Protein AF-A0A261KKX4-F1 (afdb_monomer)

Solvent-accessible surface area (backbone atoms only — not comparable to full-atom values): 8313 Å² total; per-residue (Å²): 108,44,58,49,95,85,32,48,84,72,34,70,68,58,73,64,92,85,56,55,69,67,60,52,47,46,51,35,48,51,75,31,36,89,77,46,78,76,36,76,45,74,46,87,39,64,73,96,53,76,66,40,57,47,50,52,50,51,42,41,69,63,50,38,94,51,39,49,75,45,71,56,75,82,88,59,97,61,97,68,90,61,80,75,51,63,35,59,53,48,36,52,56,55,51,66,69,39,72,79,68,75,53,88,84,62,93,46,49,70,56,50,37,52,52,52,50,52,53,52,50,52,52,52,53,53,50,59,74,64,56,75,82,83,124

Mean predicted aligned error: 7.85 Å

Secondary structure (DSSP, 8-state):
-EE-TT--EEE-----TTS-HHHHHHHHHHHHGGG-SSEEEEEE--SSSHHHHHHHHHHHHHHGGGEEEEEEPP--SS----TTHHHHHHHHHHHTT-GGGSS---SSHHHHHHHHHHHHHHHHHHHHHH-----

Foldseek 3Di:
DDADLQLFDQWDFFDPPPDDPLVRVLVRLLVSLVVQQAEADEDADDDDDPVSVVSQVSSCVRNPPRYHYDDWDDPDPDDDDTPSPVSNVVNVVQLCVPPVLPDPPDPDRVVNRVVSVVSSVVVVVVVVVPPPPPD

pLDDT: mean 78.86, std 13.94, range [42.12, 94.81]

Radius of gyration: 16.28 Å; Cα contacts (8 Å, |Δi|>4): 134; chains: 1; bounding box: 35×46×33 Å

Structure (mmCIF, N/CA/C/O backbone):
data_AF-A0A261KKX4-F1
#
_entry.id   AF-A0A261KKX4-F1
#
loop_
_atom_site.group_PDB
_atom_site.id
_atom_site.type_symbol
_atom_site.label_atom_id
_atom_site.label_alt_id
_atom_site.label_comp_id
_atom_site.label_asym_id
_atom_site.label_entity_id
_atom_site.label_seq_id
_atom_site.pdbx_PDB_ins_code
_atom_site.Cartn_x
_atom_site.Cartn_y
_atom_site.Cartn_z
_atom_site.occupancy
_atom_site.B_iso_or_equiv
_atom_site.auth_seq_id
_atom_site.auth_comp_id
_atom_site.auth_asym_id
_atom_site.auth_atom_id
_atom_site.pdbx_PDB_model_num
ATOM 1 N N . MET A 1 1 ? 0.951 2.818 -1.316 1.00 85.50 1 MET A N 1
ATOM 2 C CA . MET A 1 1 ? 0.126 1.725 -0.747 1.00 85.50 1 MET A CA 1
ATOM 3 C C . MET A 1 1 ? -0.960 2.314 0.140 1.00 85.50 1 MET A C 1
ATOM 5 O O . MET A 1 1 ? -0.662 3.201 0.929 1.00 85.50 1 MET A O 1
ATOM 9 N N . VAL A 1 2 ? -2.187 1.817 0.014 1.00 86.88 2 VAL A N 1
ATOM 10 C CA . VAL A 1 2 ? -3.368 2.194 0.801 1.00 86.88 2 VAL A CA 1
ATOM 11 C C . VAL A 1 2 ? -3.847 0.962 1.561 1.00 86.88 2 VAL A C 1
ATOM 13 O O . VAL A 1 2 ? -3.970 -0.123 0.985 1.00 86.88 2 VAL A O 1
ATOM 16 N N . VAL A 1 3 ? -4.097 1.132 2.857 1.00 86.94 3 VAL A N 1
ATOM 17 C CA . VAL A 1 3 ? -4.500 0.060 3.773 1.00 86.94 3 VAL A CA 1
ATOM 18 C C . VAL A 1 3 ? -5.681 0.493 4.633 1.00 86.94 3 VAL A C 1
ATOM 20 O O . VAL A 1 3 ? -5.882 1.686 4.857 1.00 86.94 3 VAL A O 1
ATOM 23 N N . ASP A 1 4 ? -6.450 -0.475 5.125 1.00 86.38 4 ASP A N 1
ATOM 24 C CA . ASP A 1 4 ? -7.520 -0.230 6.092 1.00 86.38 4 ASP A CA 1
ATOM 25 C C . ASP A 1 4 ? -6.984 -0.012 7.525 1.00 86.38 4 ASP A C 1
ATOM 27 O O . ASP A 1 4 ? -5.780 -0.061 7.790 1.00 86.38 4 ASP A O 1
ATOM 31 N N . SER A 1 5 ? -7.890 0.186 8.490 1.00 84.69 5 SER A N 1
ATOM 32 C CA . SER A 1 5 ? -7.542 0.363 9.911 1.00 84.69 5 SER A CA 1
ATOM 33 C C . SER A 1 5 ? -6.847 -0.853 10.545 1.00 84.69 5 SER A C 1
ATOM 35 O O . SER A 1 5 ? -6.170 -0.721 11.569 1.00 84.69 5 SER A O 1
ATOM 37 N N . GLN A 1 6 ? -6.989 -2.035 9.943 1.00 87.81 6 GLN A N 1
ATOM 38 C CA . GLN A 1 6 ? -6.349 -3.283 10.349 1.00 87.81 6 GLN A CA 1
ATOM 39 C C . GLN A 1 6 ? -5.017 -3.530 9.623 1.00 87.81 6 GLN A C 1
ATOM 41 O O . GLN A 1 6 ? -4.354 -4.528 9.920 1.00 87.81 6 GLN A O 1
ATOM 46 N N . GLY A 1 7 ? -4.591 -2.640 8.720 1.00 87.69 7 GLY A N 1
ATOM 47 C CA . GLY A 1 7 ? -3.394 -2.799 7.888 1.00 87.69 7 GLY A CA 1
ATOM 48 C C . GLY A 1 7 ? -3.586 -3.764 6.712 1.00 87.69 7 GLY A C 1
ATOM 49 O O . GLY A 1 7 ? -2.616 -4.294 6.176 1.00 87.69 7 GLY A O 1
ATOM 50 N N . LEU A 1 8 ? -4.826 -4.071 6.340 1.00 89.25 8 LEU A N 1
ATOM 51 C CA . LEU A 1 8 ? -5.136 -4.905 5.186 1.00 89.25 8 LEU A CA 1
ATOM 52 C C . LEU A 1 8 ? -5.072 -4.080 3.902 1.00 89.25 8 LEU A C 1
ATOM 54 O O . LEU A 1 8 ? -5.522 -2.937 3.864 1.00 89.25 8 LEU A O 1
ATOM 58 N N . LEU A 1 9 ? -4.499 -4.668 2.852 1.00 90.19 9 LEU A N 1
ATOM 59 C CA . LEU A 1 9 ? -4.275 -3.982 1.585 1.00 90.19 9 LEU A CA 1
ATOM 60 C C . LEU A 1 9 ? -5.585 -3.636 0.881 1.00 90.19 9 LEU A C 1
ATOM 62 O O . LEU A 1 9 ? -6.412 -4.517 0.656 1.00 90.19 9 LEU A O 1
ATOM 66 N N . ILE A 1 10 ? -5.709 -2.381 0.454 1.00 88.88 10 ILE A N 1
ATOM 67 C CA . ILE A 1 10 ? -6.769 -1.929 -0.454 1.00 88.88 10 ILE A CA 1
ATOM 68 C C . ILE A 1 10 ? -6.203 -1.699 -1.863 1.00 88.88 10 ILE A C 1
ATOM 70 O O . ILE A 1 10 ? -6.811 -2.114 -2.852 1.00 88.88 10 ILE A O 1
ATOM 74 N N . GLY A 1 11 ? -5.016 -1.089 -1.949 1.00 89.56 11 GLY A N 1
ATOM 75 C CA . GLY A 1 11 ? -4.314 -0.836 -3.208 1.00 89.56 11 GLY A CA 1
ATOM 76 C C . GLY A 1 11 ? -2.814 -0.621 -3.011 1.00 89.56 11 GLY A C 1
ATOM 77 O O . GLY A 1 11 ? -2.378 -0.084 -1.988 1.00 89.56 11 GLY A O 1
ATOM 78 N N . VAL A 1 12 ? -2.008 -1.029 -3.984 1.00 91.62 12 VAL A N 1
ATOM 79 C CA . VAL A 1 12 ? -0.569 -0.752 -4.043 1.00 91.62 12 VAL A CA 1
ATOM 80 C C . VAL A 1 12 ? -0.210 -0.345 -5.464 1.00 91.62 12 VAL A C 1
ATOM 82 O O . VAL A 1 12 ? -0.823 -0.835 -6.395 1.00 91.62 12 VAL A O 1
ATOM 85 N N . LEU A 1 13 ? 0.760 0.555 -5.578 1.00 91.81 13 LEU A N 1
ATOM 86 C CA . LEU A 1 13 ? 1.447 0.889 -6.817 1.00 91.81 13 LEU A CA 1
ATOM 87 C C . LEU A 1 13 ? 2.932 0.795 -6.498 1.00 91.81 13 LEU A C 1
ATOM 89 O O . LEU A 1 13 ? 3.371 1.327 -5.466 1.00 91.81 13 LEU A O 1
ATOM 93 N N . VAL A 1 14 ? 3.670 0.096 -7.343 1.00 91.50 14 VAL A N 1
ATOM 94 C CA . VAL A 1 14 ? 5.124 0.063 -7.355 1.00 91.50 14 VAL A CA 1
ATOM 95 C C . VAL A 1 14 ? 5.557 0.923 -8.524 1.00 91.50 14 VAL A C 1
ATOM 97 O O . VAL A 1 14 ? 5.084 0.785 -9.644 1.00 91.50 14 VAL A O 1
ATOM 100 N N . THR A 1 15 ? 6.461 1.845 -8.250 1.00 90.38 15 THR A N 1
ATOM 101 C CA . THR A 1 15 ? 7.004 2.742 -9.259 1.00 90.38 15 THR A CA 1
ATOM 102 C C . THR A 1 15 ? 8.507 2.577 -9.325 1.00 90.38 15 THR A C 1
ATOM 104 O O . THR A 1 15 ? 9.137 2.051 -8.405 1.00 90.38 15 THR A O 1
ATOM 107 N N . GLU A 1 16 ? 9.101 3.102 -10.387 1.00 88.50 16 GLU A N 1
ATOM 108 C CA . GLU A 1 16 ? 10.542 3.302 -10.446 1.00 88.50 16 GLU A CA 1
ATOM 109 C C . GLU A 1 16 ? 11.033 4.165 -9.272 1.00 88.50 16 GLU A C 1
ATOM 111 O O . GLU A 1 16 ? 10.300 4.998 -8.729 1.00 88.50 16 GLU A O 1
ATOM 116 N N . ALA A 1 17 ? 12.307 4.011 -8.909 1.00 85.75 17 ALA A N 1
ATOM 117 C CA . ALA A 1 17 ? 12.899 4.696 -7.759 1.00 85.75 17 ALA A CA 1
ATOM 118 C C . ALA A 1 17 ? 12.954 6.232 -7.895 1.00 85.75 17 ALA A C 1
ATOM 120 O O . ALA A 1 17 ? 13.088 6.927 -6.893 1.00 85.75 17 ALA A O 1
ATOM 121 N N . ASN A 1 18 ? 12.860 6.762 -9.119 1.00 88.88 18 ASN A N 1
ATOM 122 C CA . ASN A 1 18 ? 12.855 8.203 -9.389 1.00 88.88 18 ASN A CA 1
ATOM 123 C C . ASN A 1 18 ? 11.437 8.813 -9.403 1.00 88.88 18 ASN A C 1
ATOM 125 O O . ASN A 1 18 ? 11.275 10.021 -9.568 1.00 88.88 18 ASN A O 1
ATOM 129 N N . ALA A 1 19 ? 10.389 7.996 -9.271 1.00 86.81 19 ALA A N 1
ATOM 130 C CA . ALA A 1 19 ? 9.023 8.491 -9.300 1.00 86.81 19 ALA A CA 1
ATOM 131 C C . ALA A 1 19 ? 8.655 9.214 -7.996 1.00 86.81 19 ALA A C 1
ATOM 133 O O . ALA A 1 19 ? 9.090 8.861 -6.899 1.00 86.81 19 ALA A O 1
ATOM 134 N N . SER A 1 20 ? 7.798 10.228 -8.109 1.00 84.06 20 SER A N 1
ATOM 135 C CA . SER A 1 20 ? 7.319 10.968 -6.943 1.00 84.06 20 SER A CA 1
ATOM 136 C C . SER A 1 20 ? 6.350 10.121 -6.116 1.00 84.06 20 SER A C 1
ATOM 138 O O . SER A 1 20 ? 5.275 9.757 -6.598 1.00 84.06 20 SER A O 1
ATOM 140 N N . GLU A 1 21 ? 6.668 9.905 -4.835 1.00 79.25 21 GLU A N 1
ATOM 141 C CA . GLU A 1 21 ? 5.770 9.237 -3.878 1.00 79.25 21 GLU A CA 1
ATOM 142 C C . GLU A 1 21 ? 4.387 9.910 -3.814 1.00 79.25 21 GLU A C 1
ATOM 144 O O . GLU A 1 21 ? 3.370 9.241 -3.631 1.00 79.25 21 GLU A O 1
ATOM 149 N N . ARG A 1 22 ? 4.339 11.239 -3.987 1.00 76.88 22 ARG A N 1
ATOM 150 C CA . ARG A 1 22 ? 3.101 12.031 -3.933 1.00 76.88 22 ARG A CA 1
ATOM 151 C C . ARG A 1 22 ? 2.194 11.719 -5.120 1.00 76.88 22 ARG A C 1
ATOM 153 O O . ARG A 1 22 ? 1.012 11.451 -4.927 1.00 76.88 22 ARG A O 1
ATOM 160 N N . LEU A 1 23 ? 2.753 11.714 -6.332 1.00 81.31 23 LEU A N 1
ATOM 161 C CA . LEU A 1 23 ? 2.005 11.353 -7.538 1.00 81.31 23 LEU A CA 1
ATOM 162 C C . LEU A 1 23 ? 1.548 9.896 -7.470 1.00 81.31 23 LEU A C 1
ATOM 164 O O . LEU A 1 23 ? 0.379 9.615 -7.717 1.00 81.31 23 LEU A O 1
ATOM 168 N N . GLY A 1 24 ? 2.429 8.990 -7.036 1.00 85.19 24 GLY A N 1
ATOM 169 C CA . GLY A 1 24 ? 2.071 7.587 -6.835 1.00 85.19 24 GLY A CA 1
ATOM 170 C C . GLY A 1 24 ? 0.930 7.407 -5.828 1.00 85.19 24 GLY A C 1
ATOM 171 O O . GLY A 1 24 ? 0.030 6.601 -6.050 1.00 85.19 24 GLY A O 1
ATOM 172 N N . ALA A 1 25 ? 0.902 8.194 -4.748 1.00 80.69 25 ALA A N 1
ATOM 173 C CA . ALA A 1 25 ? -0.201 8.169 -3.791 1.00 80.69 25 ALA A CA 1
ATOM 174 C C . ALA A 1 25 ? -1.535 8.593 -4.427 1.00 80.69 25 ALA A C 1
ATOM 176 O O . ALA A 1 25 ? -2.543 7.923 -4.205 1.00 80.69 25 ALA A O 1
ATOM 177 N N . VAL A 1 26 ? -1.540 9.656 -5.239 1.00 82.56 26 VAL A N 1
ATOM 178 C CA . VAL A 1 26 ? -2.738 10.116 -5.962 1.00 82.56 26 VAL A CA 1
ATOM 179 C C . VAL A 1 26 ? -3.238 9.045 -6.935 1.00 82.56 26 VAL A C 1
ATOM 181 O O . VAL A 1 26 ? -4.436 8.768 -6.960 1.00 82.56 26 VAL A O 1
ATOM 184 N N . VAL A 1 27 ? -2.335 8.396 -7.677 1.00 87.94 27 VAL A N 1
ATOM 185 C CA . VAL A 1 27 ? -2.679 7.311 -8.614 1.00 87.94 27 VAL A CA 1
ATOM 186 C C . VAL A 1 27 ? -3.334 6.139 -7.882 1.00 87.94 27 VAL A C 1
ATOM 188 O O . VAL A 1 27 ? -4.455 5.769 -8.222 1.00 87.94 27 VAL A O 1
ATOM 191 N N . VAL A 1 28 ? -2.711 5.624 -6.814 1.00 87.50 28 VAL A N 1
ATOM 192 C CA . VAL A 1 28 ? -3.276 4.501 -6.035 1.00 87.50 28 VAL A CA 1
ATOM 193 C C . VAL A 1 28 ? -4.642 4.852 -5.457 1.00 87.50 28 VAL A C 1
ATOM 195 O O . VAL A 1 28 ? -5.534 4.007 -5.401 1.00 87.50 28 VAL A O 1
ATOM 198 N N . LEU A 1 29 ? -4.814 6.086 -4.983 1.00 83.25 29 LEU A N 1
ATOM 199 C CA . LEU A 1 29 ? -6.083 6.535 -4.417 1.00 83.25 29 LEU A CA 1
ATOM 200 C C . LEU A 1 29 ? -7.170 6.640 -5.489 1.00 83.25 29 LEU A C 1
ATOM 202 O O . LEU A 1 29 ? -8.299 6.230 -5.228 1.00 83.25 29 LEU A O 1
ATOM 206 N N . ASN A 1 30 ? -6.827 7.105 -6.693 1.00 83.94 30 ASN A N 1
ATOM 207 C CA . ASN A 1 30 ? -7.746 7.128 -7.828 1.00 83.94 30 ASN A CA 1
ATOM 208 C C . ASN A 1 30 ? -8.178 5.716 -8.240 1.00 83.94 30 ASN A C 1
ATOM 210 O O . ASN A 1 30 ? -9.365 5.466 -8.418 1.00 83.94 30 ASN A O 1
ATOM 214 N N . GLU A 1 31 ? -7.240 4.777 -8.342 1.00 85.31 31 GLU A N 1
ATOM 215 C CA . GLU A 1 31 ? -7.543 3.383 -8.696 1.00 85.31 31 GLU A CA 1
ATOM 216 C C . GLU A 1 31 ? -8.359 2.669 -7.618 1.00 85.31 31 GLU A C 1
ATOM 218 O O . GLU A 1 31 ? -9.218 1.834 -7.904 1.00 85.31 31 GLU A O 1
ATOM 223 N N . ALA A 1 32 ? -8.112 3.006 -6.353 1.00 82.25 32 ALA A N 1
ATOM 224 C CA . ALA A 1 32 ? -8.840 2.431 -5.239 1.00 82.25 32 ALA A CA 1
ATOM 225 C C . ALA A 1 32 ? -10.205 3.089 -5.005 1.00 82.25 32 ALA A C 1
ATOM 227 O O . ALA A 1 32 ? -10.994 2.507 -4.262 1.00 82.25 32 ALA A O 1
ATOM 228 N N . ARG A 1 33 ? -10.507 4.249 -5.611 1.00 77.69 33 ARG A N 1
ATOM 229 C CA . ARG A 1 33 ? -11.637 5.131 -5.251 1.00 77.69 33 ARG A CA 1
ATOM 230 C C . ARG A 1 33 ? -12.976 4.408 -5.088 1.00 77.69 33 ARG A C 1
ATOM 232 O O . ARG A 1 33 ? -13.704 4.670 -4.136 1.00 77.69 33 ARG A O 1
ATOM 239 N N . ASP A 1 34 ? -13.273 3.449 -5.965 1.00 77.31 34 ASP A N 1
ATOM 240 C CA . ASP A 1 34 ? -14.554 2.735 -5.978 1.00 77.31 34 ASP A CA 1
ATOM 241 C C . ASP A 1 34 ? -14.674 1.752 -4.800 1.00 77.31 34 ASP A C 1
ATOM 243 O O . ASP A 1 34 ? -15.772 1.422 -4.355 1.00 77.31 34 ASP A O 1
ATOM 247 N N . LYS A 1 35 ? -13.534 1.326 -4.245 1.00 76.62 35 LYS A N 1
ATOM 248 C CA . LYS A 1 35 ? -13.425 0.497 -3.037 1.00 76.62 35 LYS A CA 1
ATOM 249 C C . LYS A 1 35 ? -13.414 1.343 -1.756 1.00 76.62 35 LYS A C 1
ATOM 251 O O . LYS A 1 35 ? -13.574 0.797 -0.665 1.00 76.62 35 LYS A O 1
ATOM 256 N N . LEU A 1 36 ? -13.229 2.664 -1.861 1.00 68.19 36 LEU A N 1
ATOM 257 C CA . LEU A 1 36 ? -13.131 3.589 -0.729 1.00 68.19 36 LEU A CA 1
ATOM 258 C C . LEU A 1 36 ? -14.501 4.213 -0.417 1.00 68.19 36 LEU A C 1
ATOM 260 O O . LEU A 1 36 ? -14.751 5.378 -0.708 1.00 68.19 36 LEU A O 1
ATOM 264 N N . SER A 1 37 ? -15.420 3.461 0.197 1.00 57.84 37 SER A N 1
ATOM 265 C CA . SER A 1 37 ? -16.744 4.013 0.536 1.00 57.84 37 SER A CA 1
ATOM 266 C C . SER A 1 37 ? -16.734 4.938 1.764 1.00 57.84 37 SER A C 1
ATOM 268 O O . SER A 1 37 ? -17.631 5.768 1.891 1.00 57.84 37 SER A O 1
ATOM 270 N N . LYS A 1 38 ? -15.755 4.785 2.675 1.00 55.56 38 LYS A N 1
ATOM 271 C CA . LYS A 1 38 ? -15.549 5.602 3.892 1.00 55.56 38 LYS A CA 1
ATOM 272 C C . LYS A 1 38 ? -14.097 5.510 4.383 1.00 55.56 38 LYS A C 1
ATOM 274 O O . LYS A 1 38 ? -13.830 4.810 5.361 1.00 55.56 38 LYS A O 1
ATOM 279 N N . LEU A 1 39 ? -13.146 6.160 3.712 1.00 55.31 39 LEU A N 1
ATOM 280 C CA . LEU A 1 39 ? -11.772 6.217 4.226 1.00 55.31 39 LEU A CA 1
ATOM 281 C C . LEU A 1 39 ? -11.441 7.561 4.860 1.00 55.31 39 LEU A C 1
ATOM 283 O O . LEU A 1 39 ? -11.680 8.622 4.291 1.00 55.31 39 LEU A O 1
ATOM 287 N N . GLU A 1 40 ? -10.798 7.481 6.019 1.00 53.28 40 GLU A N 1
ATOM 288 C CA . GLU A 1 40 ? -9.895 8.526 6.476 1.00 53.28 40 GLU A CA 1
ATOM 289 C C . GLU A 1 40 ? -8.526 8.225 5.862 1.00 53.28 40 GLU A C 1
ATOM 291 O O . GLU A 1 40 ? -7.831 7.297 6.286 1.00 53.28 40 GLU A O 1
ATOM 296 N N . VAL A 1 41 ? -8.165 8.955 4.808 1.00 56.88 41 VAL A N 1
ATOM 297 C CA . VAL A 1 41 ? -6.847 8.829 4.189 1.00 56.88 41 VAL A CA 1
ATOM 298 C C . VAL A 1 41 ? -5.870 9.634 5.024 1.00 56.88 41 VAL A C 1
ATOM 300 O O . VAL A 1 41 ? -5.908 10.863 5.073 1.00 56.88 41 VAL A O 1
ATOM 303 N N . LEU A 1 42 ? -4.980 8.904 5.683 1.00 52.34 42 LEU A N 1
ATOM 304 C CA . LEU A 1 42 ? -3.878 9.474 6.426 1.00 52.34 42 LEU A CA 1
ATOM 305 C C . LEU A 1 42 ? -2.679 9.644 5.491 1.00 52.34 42 LEU A C 1
ATOM 307 O O . LEU A 1 42 ? -1.924 8.702 5.239 1.00 52.34 42 LEU A O 1
ATOM 311 N N . GLY A 1 43 ? -2.535 10.840 4.933 1.00 52.91 43 GLY A N 1
ATOM 312 C CA . GLY A 1 43 ? -1.428 11.159 4.043 1.00 52.91 43 GLY A CA 1
ATOM 313 C C . GLY A 1 43 ? -0.131 11.344 4.827 1.00 52.91 43 GLY A C 1
ATOM 314 O O . GLY A 1 43 ? -0.096 12.044 5.841 1.00 52.91 43 GLY A O 1
ATOM 315 N N . ARG A 1 44 ? 0.967 10.761 4.336 1.00 48.97 44 ARG A N 1
ATOM 316 C CA . ARG A 1 44 ? 2.319 11.143 4.759 1.00 48.97 44 ARG A CA 1
ATOM 317 C C . ARG A 1 44 ? 2.621 12.517 4.154 1.00 48.97 44 ARG A C 1
ATOM 319 O O . ARG A 1 44 ? 3.119 12.607 3.038 1.00 48.97 44 ARG A O 1
ATOM 326 N N . GLY A 1 45 ? 2.280 13.582 4.874 1.00 45.28 45 GLY A N 1
ATOM 327 C CA . GLY A 1 45 ? 2.764 14.921 4.564 1.00 45.28 45 GLY A CA 1
ATOM 328 C C . GLY A 1 45 ? 4.242 15.007 4.915 1.00 45.28 45 GLY A C 1
ATOM 329 O O . GLY A 1 45 ? 4.600 15.024 6.092 1.00 45.28 45 GLY A O 1
ATOM 330 N N . GLY A 1 46 ? 5.105 15.017 3.899 1.00 42.12 46 GLY A N 1
ATOM 331 C CA . GLY A 1 46 ? 6.422 15.637 4.035 1.00 42.12 46 GLY A CA 1
ATOM 332 C C . GLY A 1 46 ? 6.267 17.105 4.444 1.00 42.12 46 GLY A C 1
ATOM 333 O O . GLY A 1 46 ? 5.182 17.664 4.309 1.00 42.12 46 GLY A O 1
ATOM 334 N N . GLU A 1 47 ? 7.345 17.654 4.992 1.00 44.66 47 GLU A N 1
ATOM 335 C CA . GLU A 1 47 ? 7.490 18.969 5.633 1.00 44.66 47 GLU A CA 1
ATOM 336 C C . GLU A 1 47 ? 6.743 20.133 4.945 1.00 44.66 47 GLU A C 1
ATOM 338 O O . GLU A 1 47 ? 6.396 20.074 3.768 1.00 44.66 47 GLU A O 1
ATOM 343 N N . GLU A 1 48 ? 6.471 21.191 5.716 1.00 43.34 48 GLU A N 1
ATOM 344 C CA . GLU A 1 48 ? 5.738 22.389 5.282 1.00 43.34 48 GLU A CA 1
ATOM 345 C C . GLU A 1 48 ? 6.165 22.932 3.906 1.00 43.34 48 GLU A C 1
ATOM 347 O O . GLU A 1 48 ? 7.342 23.171 3.653 1.00 43.34 48 GLU A O 1
ATOM 352 N N . GLY A 1 49 ? 5.163 23.188 3.057 1.00 49.91 49 GLY A N 1
ATOM 353 C CA . GLY A 1 49 ? 5.263 23.865 1.763 1.00 49.91 49 GLY A CA 1
ATOM 354 C C . GLY A 1 49 ? 3.938 23.771 0.990 1.00 49.91 49 GLY A C 1
ATOM 355 O O . GLY A 1 49 ? 3.091 22.936 1.323 1.00 49.91 49 GLY A O 1
ATOM 356 N N . GLU A 1 50 ? 3.758 24.591 -0.057 1.00 51.25 50 GLU A N 1
ATOM 357 C CA . GLU A 1 50 ? 2.605 24.535 -0.990 1.00 51.25 50 GLU A CA 1
ATOM 358 C C . GLU A 1 50 ? 2.306 23.094 -1.446 1.00 51.25 50 GLU A C 1
ATOM 360 O O . GLU A 1 50 ? 1.162 22.689 -1.621 1.00 51.25 50 GLU A O 1
ATOM 365 N N . GLU A 1 51 ? 3.345 22.270 -1.528 1.00 54.22 51 GLU A N 1
ATOM 366 C CA . GLU A 1 51 ? 3.311 20.884 -1.970 1.00 54.22 51 GLU A CA 1
ATOM 367 C C . GLU A 1 51 ? 2.515 19.915 -1.073 1.00 54.22 51 GLU A C 1
ATOM 369 O O . GLU A 1 51 ? 1.901 18.978 -1.589 1.00 54.22 51 GLU A O 1
ATOM 374 N N . GLY A 1 52 ? 2.495 20.112 0.251 1.00 57.03 52 GLY A N 1
ATOM 375 C CA . GLY A 1 52 ? 1.701 19.279 1.168 1.00 57.03 52 GLY A CA 1
ATOM 376 C C . GLY A 1 52 ? 0.201 19.554 1.029 1.00 57.03 52 GLY A C 1
ATOM 377 O O . GLY A 1 52 ? -0.610 18.625 0.954 1.00 57.03 52 GLY A O 1
ATOM 378 N N . ASN A 1 53 ? -0.146 20.836 0.891 1.00 61.16 53 ASN A N 1
ATOM 379 C CA . ASN A 1 53 ? -1.508 21.294 0.616 1.00 61.16 53 ASN A CA 1
ATOM 380 C C . ASN A 1 53 ? -1.969 20.885 -0.791 1.00 61.16 53 ASN A C 1
ATOM 382 O O . ASN A 1 53 ? -3.130 20.511 -0.968 1.00 61.16 53 ASN A O 1
ATOM 386 N N . ASN A 1 54 ? -1.059 20.866 -1.769 1.00 67.19 54 ASN A N 1
ATOM 387 C CA . ASN A 1 54 ? -1.336 20.374 -3.119 1.00 67.19 54 ASN A CA 1
ATOM 388 C C . ASN A 1 54 ? -1.655 18.875 -3.120 1.00 67.19 54 ASN A C 1
ATOM 390 O O . ASN A 1 54 ? -2.577 18.454 -3.811 1.00 67.19 54 ASN A O 1
ATOM 394 N N . CYS A 1 55 ? -0.955 18.070 -2.314 1.00 66.44 55 CYS A N 1
ATOM 395 C CA . CYS A 1 55 ? -1.250 16.642 -2.186 1.00 66.44 55 CYS A CA 1
ATOM 396 C C . CYS A 1 55 ? -2.635 16.406 -1.563 1.00 66.44 55 CYS A C 1
ATOM 398 O O . CYS A 1 55 ? -3.432 15.648 -2.110 1.00 66.44 55 CYS A O 1
ATOM 400 N N . ALA A 1 56 ? -2.965 17.103 -0.469 1.00 69.81 56 ALA A N 1
ATOM 401 C CA . ALA A 1 56 ? -4.292 17.006 0.142 1.00 69.81 56 ALA A CA 1
ATOM 402 C C . ALA A 1 56 ? -5.405 17.420 -0.827 1.00 69.81 56 ALA A C 1
ATOM 404 O O . ALA A 1 56 ? -6.411 16.724 -0.949 1.00 69.81 56 ALA A O 1
ATOM 405 N N . SER A 1 57 ? -5.188 18.516 -1.556 1.00 74.12 57 SER A N 1
ATOM 406 C CA . SER A 1 57 ? -6.129 19.027 -2.554 1.00 74.12 57 SER A CA 1
ATOM 407 C C . SER A 1 57 ? -6.292 18.061 -3.728 1.00 74.12 57 SER A C 1
ATOM 409 O O . SER A 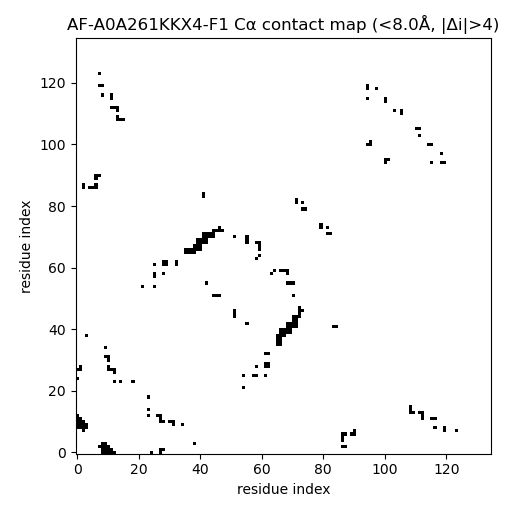1 57 ? -7.415 17.808 -4.150 1.00 74.12 57 SER A O 1
ATOM 411 N N . ALA A 1 58 ? -5.202 17.463 -4.218 1.00 76.12 58 ALA A N 1
ATOM 412 C CA . ALA A 1 58 ? -5.241 16.458 -5.278 1.00 76.12 58 ALA A CA 1
ATOM 413 C C . ALA A 1 58 ? -6.001 15.200 -4.834 1.00 76.12 58 ALA A C 1
ATOM 415 O O . ALA A 1 58 ? -6.834 14.684 -5.575 1.00 76.12 58 ALA A O 1
ATOM 416 N N . VAL A 1 59 ? -5.778 14.736 -3.601 1.00 73.69 59 VAL A N 1
ATOM 417 C CA . VAL A 1 59 ? -6.532 13.60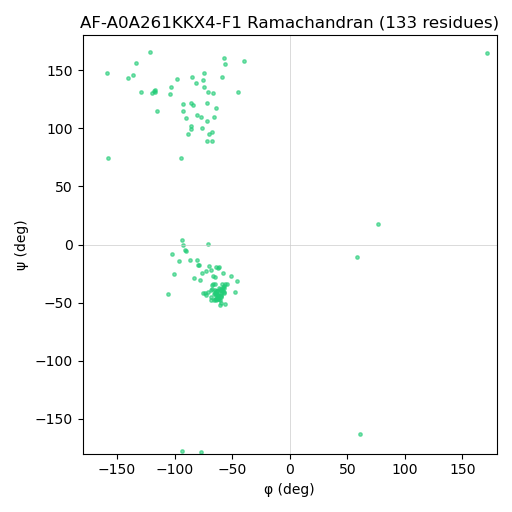3 -3.049 1.00 73.69 59 VAL A CA 1
ATOM 418 C C . VAL A 1 59 ? -8.011 13.955 -2.883 1.00 73.69 59 VAL A C 1
ATOM 420 O O . VAL A 1 59 ? -8.863 13.142 -3.236 1.00 73.69 59 VAL A O 1
ATOM 423 N N . GLN A 1 60 ? -8.335 15.162 -2.409 1.00 76.38 60 GLN A N 1
ATOM 424 C CA . GLN A 1 60 ? -9.720 15.622 -2.290 1.00 76.38 60 GLN A CA 1
ATOM 425 C C . GLN A 1 60 ? -10.410 15.708 -3.661 1.00 76.38 60 GLN A C 1
ATOM 427 O O . GLN A 1 60 ? -11.562 15.305 -3.788 1.00 76.38 60 GLN A O 1
ATOM 432 N N . GLN A 1 61 ? -9.716 16.179 -4.702 1.00 78.56 61 GLN A N 1
ATOM 433 C CA . GLN A 1 61 ? -10.248 16.230 -6.070 1.00 78.56 61 GLN A CA 1
ATOM 434 C C . GLN A 1 61 ? -10.533 14.837 -6.639 1.00 78.56 61 GLN A C 1
ATOM 436 O O . GLN A 1 61 ? -11.545 14.636 -7.305 1.00 78.56 61 GLN A O 1
ATOM 441 N N . VAL A 1 62 ? -9.653 13.873 -6.370 1.00 75.38 62 VAL A N 1
ATOM 442 C CA . VAL A 1 62 ? -9.772 12.503 -6.884 1.00 75.38 62 VAL A CA 1
ATOM 443 C C . VAL A 1 62 ? -10.843 11.699 -6.145 1.00 75.38 62 VAL A C 1
ATOM 445 O O . VAL A 1 62 ? -11.609 10.962 -6.766 1.00 75.38 62 VAL A O 1
ATOM 448 N N . CYS A 1 63 ? -10.905 11.827 -4.821 1.00 69.25 63 CYS A N 1
ATOM 449 C CA . CYS A 1 63 ? -11.776 11.011 -3.978 1.00 69.25 63 CYS A CA 1
ATOM 450 C C . CYS A 1 63 ? -13.123 11.680 -3.643 1.00 69.25 63 CYS A C 1
ATOM 452 O O . CYS A 1 63 ? -14.044 11.005 -3.169 1.00 69.25 63 CYS A O 1
ATOM 454 N N . GLY A 1 64 ? -13.249 12.989 -3.880 1.00 72.81 64 GLY A N 1
ATOM 455 C CA . GLY A 1 64 ? -14.414 13.797 -3.521 1.00 72.81 64 GLY A CA 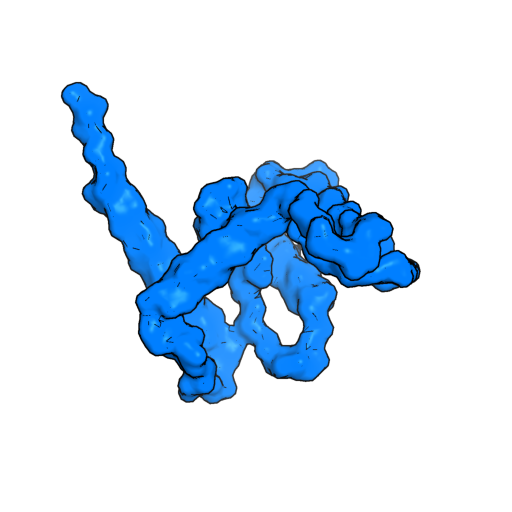1
ATOM 456 C C . GLY A 1 64 ? -14.699 13.822 -2.014 1.00 72.81 64 GLY A C 1
ATOM 457 O O . GLY A 1 64 ? -13.883 13.418 -1.187 1.00 72.81 64 GLY A O 1
ATOM 458 N N . ASP A 1 65 ? -15.916 14.228 -1.647 1.00 69.56 65 ASP A N 1
ATOM 459 C CA . ASP A 1 65 ? -16.347 14.384 -0.243 1.00 69.56 65 ASP A CA 1
ATOM 460 C C . ASP A 1 65 ? -16.529 13.058 0.522 1.00 69.56 65 ASP A C 1
ATOM 462 O O . ASP A 1 65 ? -16.903 13.043 1.695 1.00 69.56 65 ASP A O 1
ATOM 466 N N . ARG A 1 66 ? -16.278 11.917 -0.130 1.00 65.25 66 ARG A N 1
ATOM 467 C CA . ARG A 1 66 ? -16.393 10.579 0.475 1.00 65.25 66 ARG A CA 1
ATOM 468 C C . ARG A 1 66 ? -15.189 10.212 1.339 1.00 65.25 66 ARG A C 1
ATOM 470 O O . ARG A 1 66 ? -15.269 9.270 2.130 1.00 65.25 66 ARG A O 1
ATOM 477 N N . VAL A 1 67 ? -14.079 10.925 1.169 1.00 65.75 67 VAL A N 1
ATOM 478 C CA . VAL A 1 67 ? -12.815 10.650 1.844 1.00 65.75 67 VAL A CA 1
ATOM 479 C C . VAL A 1 67 ? -12.418 11.854 2.677 1.00 65.75 67 VAL A C 1
ATOM 481 O O . VAL A 1 67 ? -12.382 12.980 2.194 1.00 65.75 67 VAL A O 1
ATOM 484 N N . ARG A 1 68 ? -12.085 11.604 3.943 1.00 66.75 68 ARG A N 1
ATOM 485 C CA . ARG A 1 68 ? -11.500 12.623 4.811 1.00 66.75 68 ARG A CA 1
ATOM 486 C C . ARG A 1 68 ? -9.988 12.521 4.712 1.00 66.75 68 ARG A C 1
ATOM 488 O O . ARG A 1 68 ? -9.417 11.509 5.117 1.00 66.75 68 ARG A O 1
ATOM 495 N N . VAL A 1 69 ? -9.348 13.551 4.176 1.00 68.62 69 VAL A N 1
ATOM 496 C CA . VAL A 1 69 ? -7.888 13.618 4.102 1.00 68.62 69 VAL A CA 1
ATOM 497 C C . VAL A 1 69 ? -7.365 14.341 5.332 1.00 68.62 69 VAL A C 1
ATOM 499 O O . VAL A 1 69 ? -7.716 15.491 5.582 1.00 68.62 69 VAL A O 1
ATOM 502 N N . GLU A 1 70 ? -6.522 13.664 6.102 1.00 68.69 70 GLU A N 1
ATOM 503 C CA . GLU A 1 70 ? -5.798 14.274 7.213 1.00 68.69 70 GLU A CA 1
ATOM 504 C C . GLU A 1 70 ? -4.303 14.240 6.894 1.00 68.69 70 GLU A C 1
ATOM 506 O O . GLU A 1 70 ? -3.696 13.171 6.771 1.00 68.69 70 GLU A O 1
ATOM 511 N N . VAL A 1 71 ? -3.710 15.425 6.734 1.00 68.44 71 VAL A N 1
ATOM 512 C CA . VAL A 1 71 ? -2.261 15.574 6.589 1.00 68.44 71 VAL A CA 1
ATOM 513 C C . VAL A 1 71 ? -1.670 15.747 7.977 1.00 68.44 71 VAL A C 1
ATOM 515 O O . VAL A 1 71 ? -1.845 16.783 8.615 1.00 68.44 71 VAL A O 1
ATOM 518 N N . ILE A 1 72 ? -0.962 14.726 8.449 1.00 68.75 72 ILE A N 1
ATOM 519 C CA . ILE A 1 72 ? -0.271 14.805 9.734 1.00 68.75 72 ILE A CA 1
ATOM 520 C C . ILE A 1 72 ? 1.105 15.432 9.528 1.00 68.75 72 ILE A C 1
ATOM 522 O O . ILE A 1 72 ? 1.949 14.883 8.815 1.00 68.75 72 ILE A O 1
ATOM 526 N N . LYS A 1 73 ? 1.342 16.540 10.231 1.00 68.56 73 LYS A N 1
ATOM 527 C CA . LYS A 1 73 ? 2.632 17.226 10.312 1.00 68.56 73 LYS A CA 1
ATOM 528 C C . LYS A 1 73 ? 3.519 16.605 11.397 1.00 68.56 73 LYS A C 1
ATOM 530 O O . LYS A 1 73 ? 3.038 16.222 12.462 1.00 68.56 73 LYS A O 1
ATOM 535 N N . ARG A 1 74 ? 4.830 16.557 11.140 1.00 66.31 74 ARG A N 1
ATOM 536 C CA . ARG A 1 74 ? 5.845 16.421 12.196 1.00 66.31 74 ARG A CA 1
ATOM 537 C C . ARG A 1 74 ? 6.144 17.800 12.761 1.00 66.31 74 ARG A C 1
ATOM 539 O O . ARG A 1 74 ? 6.568 18.683 12.020 1.00 66.31 74 ARG A O 1
ATOM 546 N N . THR A 1 75 ? 5.920 17.977 14.051 1.00 70.56 75 THR A N 1
ATOM 547 C CA . THR A 1 75 ? 6.138 19.250 14.743 1.00 70.56 75 THR A CA 1
ATOM 548 C C . THR A 1 75 ? 7.463 19.241 15.505 1.00 70.56 75 THR A C 1
ATOM 550 O O . THR A 1 75 ? 8.062 20.295 15.703 1.00 70.56 75 THR A O 1
ATOM 553 N N . ALA A 1 76 ? 7.968 18.064 15.890 1.00 76.44 76 ALA A N 1
ATOM 554 C CA . ALA A 1 76 ? 9.236 17.939 16.606 1.00 76.44 76 ALA A CA 1
ATOM 555 C C . ALA A 1 76 ? 10.423 17.580 15.690 1.00 76.44 76 ALA A C 1
ATOM 557 O O . ALA A 1 76 ? 10.321 16.731 14.800 1.00 76.44 76 ALA A O 1
ATOM 558 N N . GLN A 1 77 ? 11.593 18.161 15.988 1.00 74.31 77 GLN A N 1
ATOM 559 C 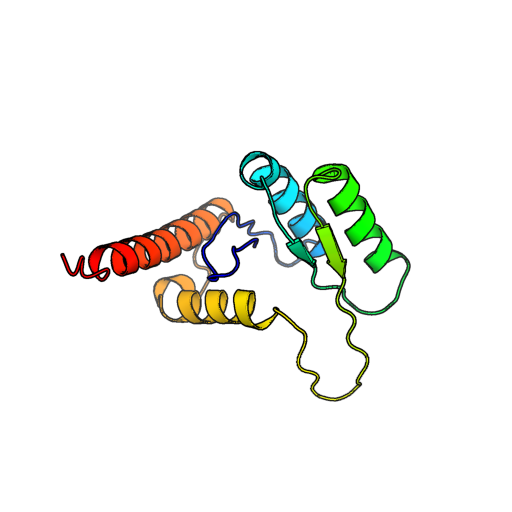CA . GLN A 1 77 ? 12.888 17.741 15.423 1.00 74.31 77 GLN A CA 1
ATOM 560 C C . GLN A 1 77 ? 13.353 16.376 15.966 1.00 74.31 77 GLN A C 1
ATOM 562 O O . GLN A 1 77 ? 14.197 15.716 15.362 1.00 74.31 77 GLN A O 1
ATOM 567 N N . SER A 1 78 ? 12.794 15.933 17.094 1.00 80.44 78 SER A N 1
ATOM 568 C CA . SER A 1 78 ? 13.044 14.625 17.701 1.00 80.44 78 SER A CA 1
ATOM 569 C C . SER A 1 78 ? 12.005 13.578 17.260 1.00 80.44 78 SER A C 1
ATOM 571 O O . SER A 1 78 ? 11.156 13.826 16.397 1.00 80.44 78 SER A O 1
ATOM 573 N N . PHE A 1 79 ? 12.100 12.356 17.796 1.00 75.25 79 PHE A N 1
ATOM 574 C CA . PHE A 1 79 ? 11.122 11.306 17.514 1.00 75.25 79 PHE A CA 1
ATOM 575 C C . PHE A 1 79 ? 9.739 11.702 18.048 1.00 75.25 79 PHE A C 1
ATOM 577 O O . PHE A 1 79 ? 9.540 11.834 19.253 1.00 75.25 79 PHE A O 1
ATOM 584 N N . GLU A 1 80 ? 8.777 11.838 17.140 1.00 79.88 80 GLU A N 1
ATOM 585 C CA . GLU A 1 80 ? 7.380 12.128 17.448 1.00 79.88 80 GLU A CA 1
ATOM 586 C C . GLU A 1 80 ? 6.505 10.962 16.990 1.00 79.88 80 GLU A C 1
ATOM 588 O O . GLU A 1 80 ? 6.610 10.482 15.855 1.00 79.88 80 GLU A O 1
ATOM 593 N N . ARG A 1 81 ? 5.616 10.496 17.874 1.00 77.12 81 ARG A N 1
ATOM 594 C CA . ARG A 1 81 ? 4.645 9.460 17.524 1.00 77.12 81 ARG A CA 1
ATOM 595 C C . ARG A 1 81 ? 3.535 10.084 16.682 1.00 77.12 81 ARG A C 1
ATOM 597 O O . ARG A 1 81 ? 2.596 10.657 17.222 1.00 77.12 81 ARG A O 1
ATOM 604 N N . LEU A 1 82 ? 3.612 9.903 15.369 1.00 79.25 82 LEU A N 1
ATOM 605 C CA . LEU A 1 82 ? 2.540 10.32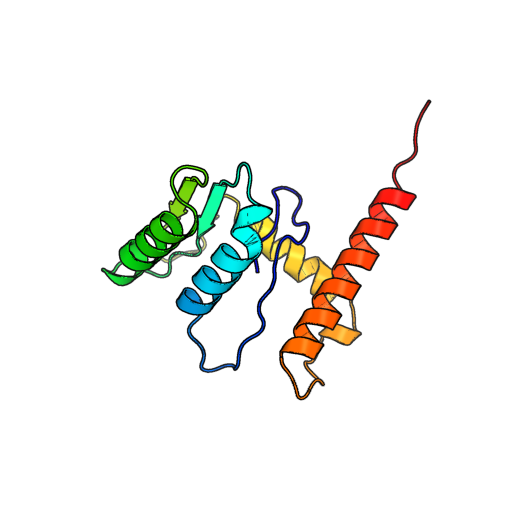4 14.471 1.00 79.25 82 LEU A CA 1
ATOM 606 C C . LEU A 1 82 ? 1.310 9.411 14.632 1.00 79.25 82 LEU A C 1
ATOM 608 O O . LEU A 1 82 ? 1.463 8.180 14.613 1.00 79.25 82 LEU A O 1
ATOM 612 N N . PRO A 1 83 ? 0.094 9.971 14.785 1.00 75.25 83 PRO A N 1
ATOM 613 C CA . PRO A 1 83 ?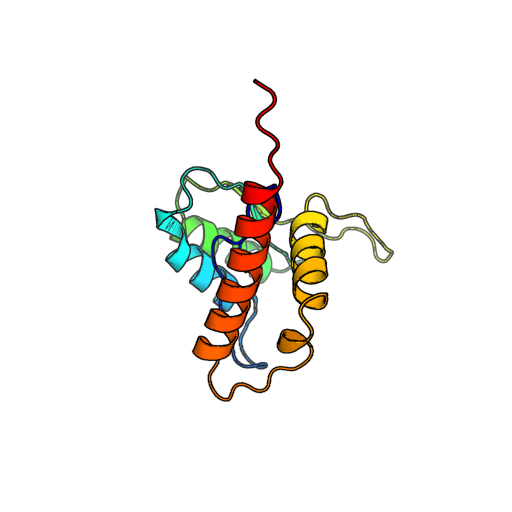 -1.117 9.168 14.906 1.00 75.25 83 PRO A CA 1
ATOM 614 C C . PRO A 1 83 ? -1.295 8.274 13.676 1.00 75.25 83 PRO A C 1
ATOM 616 O O . PRO A 1 83 ? -0.929 8.659 12.576 1.00 75.25 83 PRO A O 1
ATOM 619 N N . LYS A 1 84 ? -1.817 7.052 13.866 1.00 76.81 84 LYS A N 1
ATOM 620 C CA . LYS A 1 84 ? -2.178 6.065 12.817 1.00 76.81 84 LYS A CA 1
ATOM 621 C C . LYS A 1 84 ? -1.056 5.602 11.854 1.00 76.81 84 LYS A C 1
ATOM 623 O O . LYS A 1 84 ? -1.232 4.583 11.191 1.00 76.81 84 LYS A O 1
ATOM 628 N N . ARG A 1 85 ? 0.129 6.227 11.839 1.00 79.88 85 ARG A N 1
ATOM 629 C CA . ARG A 1 85 ? 1.291 5.828 11.014 1.00 79.88 85 ARG A CA 1
ATOM 630 C C . ARG A 1 85 ? 1.726 4.379 11.245 1.00 79.88 85 ARG A C 1
ATOM 632 O O . ARG A 1 85 ? 2.109 3.685 10.302 1.00 79.88 85 ARG A O 1
AT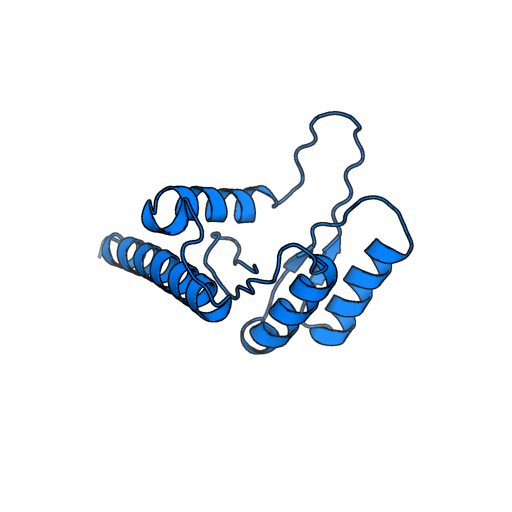OM 639 N N . TRP A 1 86 ? 1.588 3.901 12.481 1.00 85.19 86 TRP A N 1
ATOM 640 C CA . TRP A 1 86 ? 1.918 2.526 12.849 1.00 85.19 86 TRP A CA 1
ATOM 641 C C . TRP A 1 86 ? 1.134 1.483 12.034 1.00 85.19 86 TRP A C 1
ATOM 643 O O . TRP A 1 86 ? 1.613 0.363 11.890 1.00 85.19 86 TRP A O 1
ATOM 653 N N . ILE A 1 87 ? -0.049 1.811 11.492 1.00 87.81 87 ILE A N 1
ATOM 654 C CA . ILE A 1 87 ? -0.879 0.877 10.706 1.00 87.81 87 ILE A CA 1
ATOM 655 C C . ILE A 1 87 ? -0.147 0.472 9.421 1.00 87.81 87 ILE A C 1
ATOM 657 O O . ILE A 1 87 ? -0.010 -0.716 9.109 1.00 87.81 87 ILE A O 1
ATOM 661 N N . VAL A 1 88 ? 0.386 1.463 8.706 1.00 84.81 88 VAL A N 1
ATOM 662 C CA . VAL A 1 88 ? 1.150 1.251 7.471 1.00 84.81 88 VAL A CA 1
ATOM 663 C C . VAL A 1 88 ? 2.478 0.562 7.784 1.00 84.81 88 VAL A C 1
ATOM 665 O O . VAL A 1 88 ? 2.827 -0.426 7.142 1.00 84.81 88 VAL A O 1
ATOM 668 N N . GLU A 1 89 ? 3.188 1.016 8.820 1.00 87.75 89 GLU A N 1
ATOM 669 C CA . GLU A 1 89 ? 4.462 0.415 9.241 1.00 87.75 89 GLU A CA 1
ATOM 670 C C . GLU A 1 89 ? 4.302 -1.054 9.650 1.00 87.75 89 GLU A C 1
ATOM 672 O O . GLU A 1 89 ? 5.132 -1.895 9.305 1.00 87.75 89 GLU A O 1
ATOM 677 N N . ARG A 1 90 ? 3.197 -1.405 10.316 1.00 91.19 90 ARG A N 1
ATOM 678 C CA . ARG A 1 90 ? 2.873 -2.796 10.644 1.00 91.19 90 ARG A CA 1
ATOM 679 C C . ARG A 1 90 ? 2.671 -3.643 9.387 1.00 91.19 90 ARG A C 1
ATOM 681 O O . ARG A 1 90 ? 3.127 -4.784 9.353 1.00 91.19 90 ARG A O 1
ATOM 688 N N . THR A 1 91 ? 2.023 -3.086 8.365 1.00 90.88 91 THR A N 1
ATOM 689 C CA . THR A 1 91 ? 1.825 -3.769 7.077 1.00 90.88 91 THR A CA 1
ATOM 690 C C . THR A 1 91 ? 3.169 -4.071 6.416 1.00 90.88 91 THR A C 1
ATOM 692 O O . THR A 1 91 ? 3.417 -5.214 6.033 1.00 90.88 91 THR A O 1
ATOM 695 N N . PHE A 1 92 ? 4.089 -3.100 6.389 1.00 89.19 92 PHE A N 1
ATOM 696 C CA . PHE A 1 92 ? 5.473 -3.331 5.956 1.00 89.19 92 PHE A CA 1
ATOM 697 C C . PHE A 1 92 ? 6.187 -4.383 6.812 1.00 89.19 92 PHE A C 1
ATOM 699 O O . PHE A 1 92 ? 6.876 -5.253 6.283 1.00 89.19 92 PHE A O 1
ATOM 706 N N . GLY A 1 93 ? 5.967 -4.374 8.128 1.00 92.44 93 GLY A N 1
ATOM 707 C CA . GLY A 1 93 ? 6.468 -5.406 9.034 1.00 92.44 93 GLY A CA 1
ATOM 708 C C . GLY A 1 93 ? 6.002 -6.818 8.662 1.00 92.44 93 GLY A C 1
ATOM 709 O O . GLY A 1 93 ? 6.774 -7.765 8.793 1.00 92.44 93 GLY A O 1
ATOM 710 N N . TRP A 1 94 ? 4.773 -6.983 8.160 1.00 93.50 94 TRP A N 1
ATOM 711 C CA . TRP A 1 94 ? 4.297 -8.270 7.647 1.00 93.50 94 TRP A CA 1
ATOM 712 C C . TRP A 1 94 ? 4.930 -8.639 6.312 1.00 93.50 94 TRP A C 1
ATOM 714 O O . TRP A 1 94 ? 5.350 -9.787 6.170 1.00 93.50 94 TRP A O 1
ATOM 724 N N . LEU A 1 95 ? 5.048 -7.690 5.379 1.00 92.19 95 LEU A N 1
ATOM 725 C CA . LEU A 1 95 ? 5.721 -7.906 4.092 1.00 92.19 95 LEU A CA 1
ATOM 726 C C . LEU A 1 95 ? 7.170 -8.371 4.289 1.00 92.19 95 LEU A C 1
ATOM 728 O O . LEU A 1 95 ? 7.584 -9.345 3.668 1.00 92.19 95 LEU A O 1
ATOM 732 N N . ASN A 1 96 ? 7.888 -7.795 5.256 1.00 91.88 96 ASN A N 1
ATOM 733 C CA . ASN A 1 96 ? 9.252 -8.202 5.608 1.00 91.88 96 ASN A CA 1
ATOM 734 C C . ASN A 1 96 ? 9.369 -9.659 6.096 1.00 91.88 96 ASN A C 1
ATOM 736 O O . ASN A 1 96 ? 10.459 -10.228 6.066 1.00 91.88 96 ASN A O 1
ATOM 740 N N . ARG A 1 97 ? 8.274 -10.302 6.536 1.00 90.50 97 ARG A N 1
ATOM 741 C CA . ARG A 1 97 ? 8.289 -11.734 6.902 1.00 90.50 97 ARG A CA 1
ATOM 742 C C . ARG A 1 97 ? 8.244 -12.651 5.680 1.00 90.50 97 ARG A C 1
ATOM 744 O O . ARG A 1 97 ? 8.570 -13.832 5.797 1.00 90.50 97 ARG A O 1
ATOM 751 N N . PHE A 1 98 ? 7.852 -12.139 4.516 1.00 91.75 98 PHE A N 1
ATOM 752 C CA . PHE A 1 98 ? 7.889 -12.885 3.267 1.00 91.75 98 PHE A CA 1
ATOM 753 C C . PHE A 1 98 ? 9.280 -12.748 2.656 1.00 91.75 98 PHE A C 1
ATOM 755 O O . PHE A 1 98 ? 9.582 -11.769 1.983 1.00 91.75 98 PHE A O 1
ATOM 762 N N . ARG A 1 99 ? 10.130 -13.769 2.849 1.00 88.62 99 ARG A N 1
ATOM 763 C CA . ARG A 1 99 ? 11.516 -13.788 2.334 1.00 88.62 99 ARG A CA 1
ATOM 764 C C . ARG A 1 99 ? 11.610 -13.462 0.839 1.00 88.62 99 ARG A C 1
ATOM 766 O O . ARG A 1 99 ? 12.635 -12.972 0.389 1.00 88.62 99 ARG A O 1
ATOM 773 N N . ARG A 1 100 ? 10.556 -13.746 0.071 1.00 87.88 100 ARG A N 1
ATOM 774 C CA . ARG A 1 100 ? 10.486 -13.472 -1.366 1.00 87.88 100 ARG A CA 1
ATOM 775 C C . ARG A 1 100 ? 10.477 -11.978 -1.714 1.00 87.88 100 ARG A C 1
ATOM 777 O O . ARG A 1 100 ? 10.938 -11.647 -2.798 1.00 87.88 100 ARG A O 1
ATOM 784 N N . LEU A 1 101 ? 9.992 -11.127 -0.809 1.00 90.62 101 LEU A N 1
ATOM 785 C CA . LEU A 1 101 ? 9.937 -9.669 -0.960 1.00 90.62 101 LEU A CA 1
ATOM 786 C C . LEU A 1 101 ? 11.158 -8.959 -0.352 1.00 90.62 101 LEU A C 1
ATOM 788 O O . LEU A 1 101 ? 11.194 -7.736 -0.310 1.00 90.62 101 LEU A O 1
ATOM 792 N N . SER A 1 102 ? 12.153 -9.696 0.162 1.00 86.62 102 SER A N 1
ATOM 793 C CA . SER A 1 102 ? 13.328 -9.070 0.789 1.00 86.62 102 SER A CA 1
ATOM 794 C C . SER A 1 102 ? 14.225 -8.339 -0.209 1.00 86.62 102 SER A C 1
ATOM 796 O O . SER A 1 102 ? 15.008 -7.478 0.187 1.00 86.62 102 SER A O 1
ATOM 798 N N . LYS A 1 103 ? 14.127 -8.706 -1.488 1.00 85.12 103 LYS A N 1
ATOM 799 C CA . LYS A 1 103 ? 14.743 -8.023 -2.618 1.00 85.12 103 LYS A CA 1
ATOM 800 C C . LYS A 1 103 ? 13.749 -8.028 -3.770 1.00 85.12 103 LYS A C 1
ATOM 802 O O . LYS A 1 103 ? 13.048 -9.024 -3.955 1.00 85.12 103 LYS A O 1
ATOM 807 N N . ASP A 1 104 ? 13.735 -6.935 -4.517 1.00 83.06 104 ASP A N 1
ATOM 808 C CA . ASP A 1 104 ? 13.029 -6.842 -5.789 1.00 83.06 104 ASP A CA 1
ATOM 809 C C . ASP A 1 104 ? 13.886 -7.566 -6.836 1.00 83.06 104 ASP A C 1
ATOM 811 O O . ASP A 1 104 ? 15.016 -7.164 -7.120 1.00 83.06 104 ASP A O 1
ATOM 815 N N . TYR A 1 105 ? 13.411 -8.723 -7.290 1.00 82.94 105 TYR A N 1
ATOM 816 C CA . TYR A 1 105 ? 14.050 -9.527 -8.343 1.00 82.94 105 TYR A CA 1
ATOM 817 C C . TYR A 1 105 ? 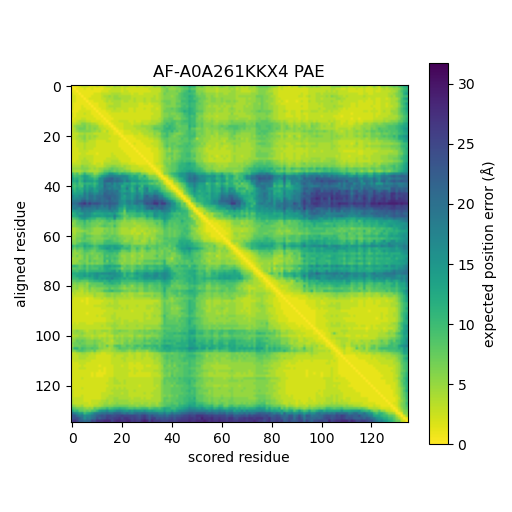13.332 -9.365 -9.685 1.00 82.94 105 TYR A C 1
ATOM 819 O O . TYR A 1 105 ? 13.763 -9.900 -10.706 1.00 82.94 105 TYR A O 1
ATOM 827 N N . GLU A 1 106 ? 12.189 -8.700 -9.656 1.00 86.31 106 GLU A N 1
ATOM 828 C CA . GLU A 1 106 ? 11.295 -8.472 -10.760 1.00 86.31 106 GLU A CA 1
ATOM 829 C C . GLU A 1 106 ? 11.851 -7.393 -11.690 1.00 86.31 106 GLU A C 1
ATOM 831 O O . GLU A 1 106 ? 12.421 -6.396 -11.259 1.00 86.31 106 GLU A O 1
ATOM 836 N N . VAL A 1 107 ? 11.674 -7.598 -12.995 1.00 86.19 107 VAL A N 1
ATOM 837 C CA . VAL A 1 107 ? 12.048 -6.601 -14.011 1.00 86.19 107 VAL A CA 1
ATOM 838 C C . VAL A 1 107 ? 10.943 -5.555 -14.184 1.00 86.19 107 VAL A C 1
ATOM 840 O O . VAL A 1 107 ? 11.222 -4.415 -14.536 1.00 86.19 107 VAL A O 1
ATOM 843 N N . TYR A 1 108 ? 9.692 -5.945 -13.936 1.00 90.19 108 TYR A N 1
ATOM 844 C CA . TYR A 1 108 ? 8.512 -5.119 -14.165 1.00 90.19 108 TYR A CA 1
ATOM 845 C C . TYR A 1 108 ? 7.790 -4.834 -12.852 1.00 90.19 108 TYR A C 1
ATOM 847 O O . TYR A 1 108 ? 7.506 -5.764 -12.092 1.00 90.19 108 TYR A O 1
ATOM 855 N N . SER A 1 109 ? 7.436 -3.566 -12.633 1.00 90.56 109 SER A N 1
ATOM 856 C CA . SER A 1 109 ? 6.744 -3.102 -11.426 1.00 90.56 109 SER A CA 1
ATOM 857 C C . SER A 1 109 ? 5.414 -3.821 -11.192 1.00 90.56 109 SER A C 1
ATOM 859 O O . SER A 1 109 ? 5.124 -4.196 -10.059 1.00 90.56 109 SER A O 1
ATOM 861 N N . ASP A 1 110 ? 4.674 -4.139 -12.255 1.00 91.75 110 ASP A N 1
ATOM 862 C CA . ASP A 1 110 ? 3.414 -4.891 -12.187 1.00 91.75 110 ASP A CA 1
ATOM 863 C C . ASP A 1 110 ? 3.599 -6.282 -11.551 1.00 91.75 110 ASP A C 1
ATOM 865 O O . ASP A 1 110 ? 2.729 -6.791 -10.841 1.00 91.75 110 ASP A O 1
ATOM 869 N N . VAL A 1 111 ? 4.759 -6.914 -11.773 1.00 93.00 111 VAL A N 1
ATOM 870 C CA . VAL A 1 111 ? 5.078 -8.213 -11.164 1.00 93.00 111 VAL A CA 1
ATOM 871 C C . VAL A 1 111 ? 5.394 -8.023 -9.683 1.00 93.00 111 VAL A C 1
ATOM 873 O O . VAL A 1 111 ? 4.904 -8.796 -8.857 1.00 93.00 111 VAL A O 1
ATOM 876 N N . SER A 1 112 ? 6.141 -6.979 -9.319 1.00 91.81 112 SER A N 1
ATOM 877 C CA . SER A 1 112 ? 6.402 -6.636 -7.916 1.00 91.81 112 SER A CA 1
ATOM 878 C C . SER A 1 112 ? 5.094 -6.350 -7.167 1.00 91.81 112 SER A C 1
ATOM 880 O O . SER A 1 112 ? 4.890 -6.846 -6.055 1.00 91.81 112 SER A O 1
ATOM 882 N N . GLU A 1 113 ? 4.157 -5.632 -7.792 1.00 93.31 113 GLU A N 1
ATOM 883 C CA . GLU A 1 113 ? 2.808 -5.405 -7.261 1.00 93.31 113 GLU A CA 1
ATOM 884 C C . GLU A 1 113 ? 2.047 -6.712 -7.052 1.00 93.31 113 GLU A C 1
ATOM 886 O O . GLU A 1 113 ? 1.531 -6.957 -5.957 1.00 93.31 113 GLU A O 1
ATOM 891 N N . ALA A 1 114 ? 2.012 -7.587 -8.062 1.00 93.88 114 ALA A N 1
ATOM 892 C CA . ALA A 1 114 ? 1.347 -8.883 -7.967 1.00 93.88 114 ALA A CA 1
ATOM 893 C C . ALA A 1 114 ? 1.906 -9.734 -6.811 1.00 93.88 114 ALA A C 1
ATOM 895 O O . ALA A 1 114 ? 1.149 -10.393 -6.090 1.00 93.88 114 ALA A O 1
ATOM 896 N N . MET A 1 115 ? 3.219 -9.677 -6.571 1.00 94.38 115 MET A N 1
ATOM 897 C CA . MET A 1 115 ? 3.868 -10.376 -5.458 1.00 94.38 115 MET A CA 1
ATOM 898 C C . MET A 1 115 ? 3.469 -9.807 -4.087 1.00 94.38 115 MET A C 1
ATOM 900 O O . MET A 1 115 ? 3.255 -10.572 -3.133 1.00 94.38 115 MET A O 1
ATOM 904 N N . ILE A 1 116 ? 3.311 -8.484 -3.974 1.00 93.81 116 ILE A N 1
ATOM 905 C CA . ILE A 1 116 ? 2.771 -7.826 -2.772 1.00 93.81 116 ILE A CA 1
ATOM 906 C C . ILE A 1 116 ? 1.317 -8.257 -2.537 1.00 93.81 116 ILE A C 1
ATOM 908 O O . ILE A 1 116 ? 0.977 -8.663 -1.418 1.00 93.81 116 ILE A O 1
ATOM 912 N N . TYR A 1 117 ? 0.477 -8.238 -3.579 1.00 94.56 117 TYR A N 1
ATOM 913 C CA . TYR A 1 117 ? -0.907 -8.712 -3.503 1.00 94.56 117 TYR A CA 1
ATOM 914 C C . TYR A 1 117 ? -0.976 -10.164 -3.025 1.00 94.56 117 TYR A C 1
ATOM 916 O O . TYR A 1 117 ? -1.663 -10.448 -2.042 1.00 94.56 117 TYR A O 1
ATOM 924 N N . GLY A 1 118 ? -0.220 -11.076 -3.642 1.00 94.81 118 GLY A N 1
ATOM 925 C CA . GLY A 1 118 ? -0.197 -12.490 -3.254 1.00 94.81 118 GLY A CA 1
ATOM 926 C C . GLY A 1 118 ? 0.217 -12.704 -1.794 1.00 94.81 118 GLY A C 1
ATOM 927 O O . GLY A 1 118 ? -0.395 -13.499 -1.076 1.00 94.81 118 GLY A O 1
ATOM 928 N N . SER A 1 119 ? 1.199 -11.940 -1.312 1.00 94.25 119 SER A N 1
ATOM 929 C CA . SER A 1 119 ? 1.667 -12.017 0.078 1.00 94.25 119 SER A CA 1
ATOM 930 C C . SER A 1 119 ? 0.593 -11.573 1.079 1.00 94.25 119 SER A C 1
ATOM 932 O O . SER A 1 119 ? 0.376 -12.226 2.106 1.00 94.25 119 SER A O 1
ATOM 934 N N . LEU A 1 120 ? -0.124 -10.485 0.785 1.00 93.31 120 LEU A N 1
ATOM 935 C CA . LEU A 1 120 ? -1.173 -9.976 1.673 1.00 93.31 120 LEU A CA 1
ATOM 936 C C . LEU A 1 120 ? -2.477 -10.778 1.569 1.00 93.31 120 LEU A C 1
ATOM 938 O O . LEU A 1 120 ? -3.128 -10.972 2.596 1.00 93.31 120 LEU A O 1
ATOM 942 N N . ILE A 1 121 ? -2.796 -11.357 0.408 1.00 94.31 121 ILE A N 1
ATOM 943 C CA . ILE A 1 121 ? -3.866 -12.358 0.273 1.00 94.31 121 ILE A CA 1
ATOM 944 C C . ILE A 1 121 ? -3.559 -13.574 1.152 1.00 94.31 121 ILE A C 1
ATOM 946 O O . ILE A 1 121 ? -4.409 -13.991 1.937 1.00 94.31 121 ILE A O 1
ATOM 950 N N . HIS A 1 122 ? -2.331 -14.104 1.109 1.00 93.81 122 HIS A N 1
ATOM 951 C CA . HIS A 1 122 ? -1.922 -15.217 1.977 1.00 93.81 122 HIS A CA 1
ATOM 952 C C . HIS A 1 122 ? -2.090 -14.879 3.463 1.00 93.81 122 HIS A C 1
ATOM 954 O O . HIS A 1 122 ? -2.574 -15.696 4.249 1.00 93.81 122 HIS A O 1
ATOM 960 N N . LEU A 1 123 ? -1.730 -13.656 3.864 1.00 92.75 123 LEU A N 1
ATOM 961 C CA . LEU A 1 123 ? -1.948 -13.174 5.228 1.00 92.75 123 LEU A CA 1
ATOM 962 C C . LEU A 1 123 ? -3.442 -13.124 5.591 1.00 92.75 123 LEU A C 1
ATOM 964 O O . LEU A 1 123 ? -3.813 -13.582 6.673 1.00 92.75 123 LEU A O 1
ATOM 968 N N . MET A 1 124 ? -4.287 -12.580 4.712 1.00 92.75 124 MET A N 1
ATOM 969 C CA . MET A 1 124 ? -5.738 -12.499 4.913 1.00 92.75 124 MET A CA 1
ATOM 970 C C . MET A 1 124 ? -6.364 -13.892 5.037 1.00 92.75 124 MET A C 1
ATOM 972 O O . MET A 1 124 ? -7.094 -14.144 5.994 1.00 92.75 124 MET A O 1
ATOM 976 N N . VAL A 1 125 ? -6.016 -14.824 4.144 1.00 94.25 125 VAL A N 1
ATOM 977 C CA . VAL A 1 125 ? -6.499 -16.215 4.175 1.00 94.25 125 VAL A CA 1
ATOM 978 C C . VAL A 1 125 ? -6.110 -16.899 5.483 1.00 94.25 125 VAL A C 1
ATOM 980 O O . VAL A 1 125 ? -6.950 -17.522 6.127 1.00 94.25 125 VAL A O 1
ATOM 983 N N . ARG A 1 126 ? -4.863 -16.730 5.944 1.00 91.75 126 ARG A N 1
ATOM 984 C CA . ARG A 1 126 ? -4.430 -17.271 7.243 1.00 91.75 126 ARG A CA 1
ATOM 985 C C . ARG A 1 126 ? -5.209 -16.691 8.415 1.00 91.75 126 ARG A C 1
ATOM 987 O O . ARG A 1 126 ? -5.477 -17.410 9.371 1.00 91.75 126 ARG A O 1
ATOM 994 N N . ARG A 1 127 ? -5.548 -15.401 8.376 1.00 91.75 127 ARG A N 1
ATOM 995 C CA . ARG A 1 127 ? -6.371 -14.777 9.421 1.00 91.75 127 ARG A CA 1
ATOM 996 C C . ARG A 1 127 ? -7.769 -15.359 9.431 1.00 91.75 127 ARG A C 1
ATOM 998 O O . ARG A 1 127 ? -8.215 -15.752 10.498 1.00 91.75 127 ARG A O 1
ATOM 1005 N N . LEU A 1 128 ? -8.401 -15.467 8.263 1.00 92.06 128 LEU A N 1
ATOM 1006 C CA . LEU A 1 128 ? -9.731 -16.058 8.122 1.00 92.06 128 LEU A CA 1
ATOM 1007 C C . LEU A 1 128 ? -9.757 -17.510 8.610 1.00 92.06 128 LEU A C 1
ATOM 1009 O O . LEU A 1 128 ? -10.632 -17.867 9.386 1.00 92.06 128 LEU A O 1
ATOM 1013 N N . ALA A 1 129 ? -8.762 -18.319 8.242 1.00 92.06 129 ALA A N 1
ATOM 1014 C CA . ALA A 1 129 ? -8.658 -19.708 8.696 1.00 92.06 129 ALA A CA 1
ATOM 1015 C C . ALA A 1 129 ? -8.429 -19.840 10.215 1.00 92.06 129 ALA A C 1
ATOM 1017 O O . ALA A 1 129 ? -8.814 -20.839 10.816 1.00 92.06 129 ALA A O 1
ATOM 1018 N N . ASN A 1 130 ? -7.805 -18.838 10.842 1.00 86.94 130 ASN A N 1
ATOM 1019 C CA . ASN A 1 130 ? -7.561 -18.805 12.284 1.00 86.94 130 ASN A CA 1
ATOM 1020 C C . ASN A 1 130 ? -8.697 -18.146 13.083 1.00 86.94 130 ASN A C 1
ATOM 1022 O O . ASN A 1 1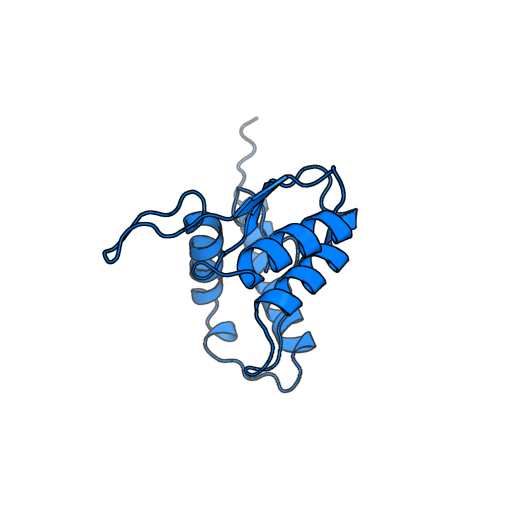30 ? -8.636 -18.155 14.316 1.00 86.94 130 ASN A O 1
ATOM 1026 N N . LEU A 1 131 ? -9.716 -17.578 12.427 1.00 80.50 131 LEU A N 1
ATOM 1027 C CA . LEU A 1 131 ? -10.936 -17.154 13.107 1.00 80.50 131 LEU A CA 1
ATOM 1028 C C . LEU A 1 131 ? -11.648 -18.417 13.591 1.00 80.50 131 LEU A C 1
ATOM 1030 O O . LEU A 1 131 ? -12.350 -19.094 12.845 1.00 80.50 131 LEU A O 1
ATOM 1034 N N . ARG A 1 132 ? -11.434 -18.764 14.862 1.00 68.06 132 ARG A N 1
ATOM 1035 C CA . ARG A 1 132 ? -12.252 -19.771 15.529 1.00 68.06 132 ARG A CA 1
ATOM 1036 C C . ARG A 1 132 ? -13.661 -19.204 15.624 1.00 68.06 132 ARG A C 1
ATOM 1038 O O . ARG A 1 132 ? -13.893 -18.277 16.393 1.00 68.06 132 ARG A O 1
ATOM 1045 N N . PHE A 1 133 ? -14.589 -19.759 14.854 1.00 63.06 133 PHE A N 1
ATOM 1046 C CA . PHE A 1 133 ? -16.009 -19.584 15.121 1.00 63.06 133 PHE A CA 1
ATOM 1047 C C . PHE A 1 133 ? -16.308 -20.328 16.425 1.00 63.06 133 PHE A C 1
ATOM 1049 O O . PHE A 1 133 ? -16.557 -21.529 16.427 1.00 63.06 133 PHE A O 1
ATOM 1056 N N . THR A 1 134 ? -16.177 -19.641 17.556 1.00 49.84 134 THR A N 1
ATOM 1057 C CA . THR A 1 134 ? -16.825 -20.075 18.792 1.00 49.84 134 THR A CA 1
ATOM 1058 C C . THR A 1 134 ? -18.319 -19.857 18.592 1.00 49.84 134 THR A C 1
ATOM 1060 O O . THR A 1 134 ? -18.790 -18.725 18.712 1.00 49.84 134 THR A O 1
ATOM 1063 N N . LEU A 1 135 ? -19.008 -20.920 18.174 1.00 44.09 135 LEU A N 1
ATOM 1064 C CA . LEU A 1 135 ? -20.457 -21.065 18.295 1.00 44.09 135 LEU A CA 1
ATOM 1065 C C . LEU A 1 135 ? -20.795 -21.564 19.700 1.00 44.09 135 LEU A C 1
ATOM 1067 O O . LEU A 1 135 ? -20.007 -22.389 20.221 1.00 44.09 135 LEU A O 1
#

Sequence (135 aa):
MVVDSQGLLIGVLVTEANASERLGAVVVLNEARDKLSKLEVLGRGGEEGEEGNNCASAVQQVCGDRVRVEVIKRTAQSFERLPKRWIVERTFGWLNRFRRLSKDYEVYSDVSEAMIYGSLIHLMVRRLANLRFTL

Nearest PDB structures (foldseek):
  2qgy-assembly1_B  TM=6.293E-01  e=1.174E+00  unclassified
  2igb-assembly1_B-2  TM=4.351E-01  e=7.045E-01  [Bacillus] caldolyticus
  4ru1-assembly3_C  TM=5.657E-01  e=2.870E+00  Acidothermus cellulolyticus 11B
  7cf7-assembly1_A  TM=3.822E-01  e=6.201E-01  Escherichia coli K-12
  6mdy-assembly1_A  TM=4.741E-01  e=4.210E+00  Legionella pneumophila subsp. pneumophila str. Philadelphia 1